Protein AF-G5ALC5-F1 (afdb_monomer_lite)

Foldseek 3Di:
DDPDDDPDPDDDDWDFDCPVPPQTATDLDDDPVCVVVDDSVVSSVVRVVVSVVSVVVCVVVPDPDD

Organism: Heterocephalus glaber (NCBI:txid10181)

Sequence (66 aa):
MRPQQAPVSGKVFIQRDYSSGTCCQFQTKFPAELENRIDRQQFEETVRTLNNLYTGAEKRRGPILS

Structure (mmCIF, N/CA/C/O backbone):
data_AF-G5ALC5-F1
#
_entry.id   AF-G5ALC5-F1
#
loop_
_atom_site.group_PDB
_atom_site.id
_atom_site.type_symbol
_atom_site.label_atom_id
_atom_site.label_alt_id
_atom_site.label_comp_id
_atom_site.label_asym_id
_atom_site.label_entity_id
_atom_site.label_seq_id
_atom_site.pdbx_PDB_ins_code
_atom_site.Cartn_x
_atom_site.Cartn_y
_atom_site.Cartn_z
_atom_site.occupancy
_atom_site.B_iso_or_equiv
_atom_site.auth_seq_id
_atom_site.auth_comp_id
_atom_site.auth_asym_id
_atom_site.auth_atom_id
_atom_site.pdbx_PDB_model_num
ATOM 1 N N 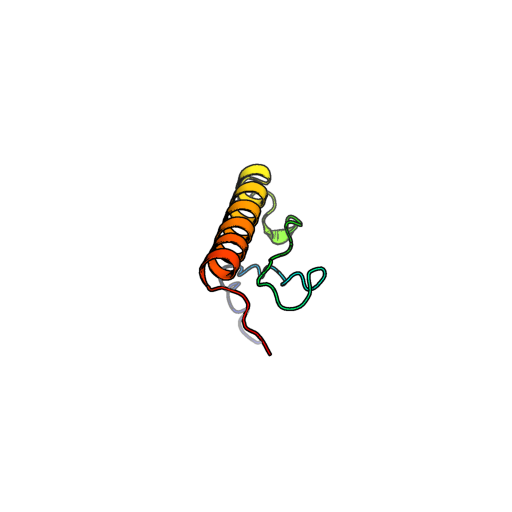. MET A 1 1 ? -32.966 -28.049 5.506 1.00 48.84 1 MET A N 1
ATOM 2 C CA . MET A 1 1 ? -32.142 -26.976 6.104 1.00 48.84 1 MET A CA 1
ATOM 3 C C . MET A 1 1 ? -30.684 -27.314 5.835 1.00 48.84 1 MET A C 1
ATOM 5 O O . MET A 1 1 ? -30.278 -28.414 6.182 1.00 48.84 1 MET A O 1
ATOM 9 N N . ARG A 1 2 ? -29.935 -26.470 5.113 1.00 47.22 2 ARG A N 1
ATOM 10 C CA . 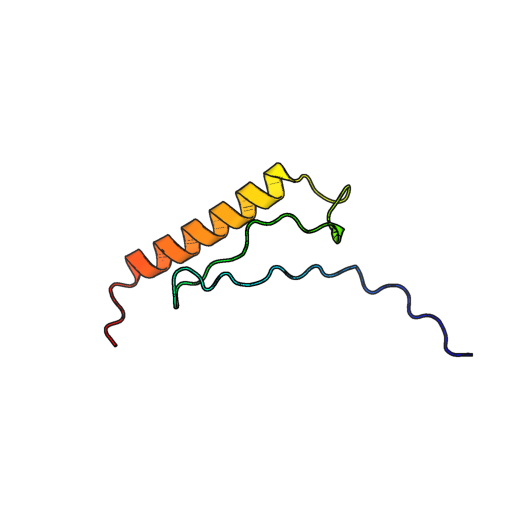ARG A 1 2 ? -28.506 -26.720 4.851 1.00 47.22 2 ARG A CA 1
ATOM 11 C C . ARG A 1 2 ? -27.699 -26.236 6.063 1.00 47.22 2 ARG A C 1
ATOM 13 O O . ARG A 1 2 ? -27.963 -25.118 6.501 1.00 47.22 2 ARG A O 1
ATOM 20 N N . PRO A 1 3 ? -26.767 -27.033 6.614 1.00 54.00 3 PRO A N 1
ATOM 21 C CA . PRO A 1 3 ? -25.915 -26.575 7.701 1.00 54.00 3 PRO A CA 1
ATOM 22 C C . PRO A 1 3 ? -25.087 -25.381 7.217 1.00 54.00 3 PRO A C 1
ATOM 24 O O . PRO A 1 3 ? -24.488 -25.416 6.141 1.00 54.00 3 PRO A O 1
ATOM 27 N N . GLN A 1 4 ? -25.118 -24.307 7.999 1.00 57.31 4 GLN A N 1
ATOM 28 C CA . GLN A 1 4 ? -24.334 -23.102 7.783 1.00 57.31 4 GLN A CA 1
ATOM 29 C C . GLN A 1 4 ? -22.860 -23.495 7.919 1.00 57.31 4 GLN A C 1
ATOM 31 O O . GLN A 1 4 ? -22.400 -23.833 9.008 1.00 57.31 4 GLN A O 1
ATOM 36 N N . GLN A 1 5 ? -22.142 -23.553 6.795 1.00 54.69 5 GLN A N 1
ATOM 37 C CA . GLN A 1 5 ? -20.694 -23.738 6.812 1.00 54.69 5 GLN A CA 1
ATOM 38 C C . GLN A 1 5 ? -20.100 -22.613 7.664 1.00 54.69 5 GLN A C 1
ATOM 40 O O . GLN A 1 5 ? -20.379 -21.440 7.411 1.00 54.69 5 GLN A O 1
ATOM 45 N N . ALA A 1 6 ? -19.323 -22.975 8.689 1.00 54.34 6 ALA A N 1
ATOM 46 C CA . ALA A 1 6 ? -18.558 -22.014 9.474 1.00 54.34 6 ALA A CA 1
ATOM 47 C C . ALA A 1 6 ? -17.775 -21.106 8.509 1.00 54.34 6 ALA A C 1
ATOM 49 O O . ALA A 1 6 ? -17.247 -21.624 7.517 1.00 54.34 6 ALA A O 1
ATOM 50 N N . PRO A 1 7 ? -17.725 -19.780 8.738 1.00 57.50 7 PRO A N 1
ATOM 51 C CA . PRO A 1 7 ? -17.065 -18.871 7.818 1.00 57.50 7 PRO A CA 1
ATOM 52 C C . PRO A 1 7 ? -15.626 -19.343 7.633 1.00 57.50 7 PRO A C 1
ATOM 54 O O . PRO A 1 7 ? -14.841 -19.377 8.582 1.00 57.50 7 PRO A O 1
ATOM 57 N N . VAL A 1 8 ? -15.308 -19.764 6.407 1.00 59.66 8 VAL A N 1
ATOM 58 C CA . VAL A 1 8 ? -13.939 -20.044 5.986 1.00 59.66 8 VAL A CA 1
ATOM 59 C C . VAL A 1 8 ? -13.101 -18.852 6.424 1.00 59.66 8 VAL A C 1
ATOM 61 O O . VAL A 1 8 ? -13.470 -17.718 6.122 1.00 59.66 8 VAL A O 1
ATOM 64 N N . SER A 1 9 ? -12.053 -19.104 7.213 1.00 62.88 9 SER A N 1
ATOM 65 C CA . SER A 1 9 ? -11.146 -18.077 7.734 1.00 62.88 9 SER A CA 1
ATOM 66 C C . SER A 1 9 ? -10.950 -16.989 6.676 1.00 62.88 9 SER A C 1
ATOM 68 O O . SER A 1 9 ? -10.525 -17.300 5.560 1.00 62.88 9 SER A O 1
ATOM 70 N N . GLY A 1 10 ? -11.436 -15.776 6.967 1.00 75.06 10 GLY A N 1
ATOM 71 C CA . GLY A 1 10 ? -11.794 -14.790 5.946 1.00 75.06 10 GLY A CA 1
ATOM 72 C C . GLY A 1 10 ? -10.590 -14.390 5.104 1.00 75.06 10 GLY A C 1
ATOM 73 O O . GLY A 1 10 ? -9.792 -13.560 5.529 1.00 75.06 10 GLY A O 1
ATOM 74 N N . LYS A 1 11 ? -10.449 -14.995 3.923 1.00 84.19 11 LYS A N 1
ATOM 75 C CA . LYS A 1 11 ? -9.407 -14.639 2.961 1.00 84.19 11 LYS A CA 1
ATOM 76 C C . LYS A 1 11 ? -9.774 -13.297 2.343 1.00 84.19 11 LYS A C 1
ATOM 78 O O . LYS A 1 11 ? -10.831 -13.175 1.731 1.00 84.19 11 LYS A O 1
ATOM 83 N N . VAL A 1 12 ? -8.892 -12.318 2.491 1.00 89.12 12 VAL A N 1
ATOM 84 C CA . VAL A 1 12 ? -9.013 -11.016 1.833 1.00 89.12 12 VAL A CA 1
ATOM 85 C C . VAL A 1 12 ? -8.055 -10.999 0.651 1.00 89.12 12 VAL A C 1
ATOM 87 O O . VAL A 1 12 ? -6.874 -11.313 0.798 1.00 89.12 12 VAL A O 1
ATOM 90 N N . PHE A 1 13 ? -8.572 -10.675 -0.531 1.00 90.38 13 PHE A N 1
ATOM 91 C CA . PHE A 1 13 ? -7.792 -10.628 -1.764 1.00 90.38 13 PHE A CA 1
ATOM 92 C C . PHE A 1 13 ? -7.453 -9.181 -2.105 1.00 90.38 13 PHE A C 1
ATOM 94 O O . PHE A 1 13 ? -8.344 -8.336 -2.183 1.00 90.38 13 PHE A O 1
ATOM 101 N N . ILE A 1 14 ? -6.173 -8.904 -2.348 1.00 92.00 14 ILE A N 1
ATOM 102 C CA . ILE A 1 14 ? -5.721 -7.597 -2.828 1.00 92.00 14 ILE A CA 1
ATOM 103 C C . ILE A 1 14 ? -5.668 -7.630 -4.349 1.00 92.00 14 ILE A C 1
ATOM 105 O O . ILE A 1 14 ? -5.048 -8.510 -4.947 1.00 92.00 14 ILE A O 1
ATOM 109 N N . GLN A 1 15 ? -6.347 -6.674 -4.973 1.00 91.94 15 GLN A N 1
ATOM 110 C CA . GLN A 1 15 ? -6.393 -6.555 -6.422 1.00 91.94 15 GLN A CA 1
ATOM 111 C C . GLN A 1 15 ? -5.049 -6.064 -6.969 1.00 91.94 15 GLN A C 1
ATOM 113 O O . GLN A 1 15 ? -4.348 -5.259 -6.346 1.00 91.94 15 GLN A O 1
ATOM 118 N N . ARG A 1 16 ? -4.714 -6.532 -8.172 1.00 92.69 16 ARG A N 1
ATOM 119 C CA . ARG A 1 16 ? -3.573 -6.018 -8.926 1.00 92.69 16 ARG A CA 1
ATOM 120 C C . ARG A 1 16 ? -3.866 -4.590 -9.396 1.00 92.69 16 ARG A C 1
ATOM 122 O O . ARG A 1 16 ? -5.008 -4.253 -9.710 1.00 92.69 16 ARG A O 1
ATOM 129 N N . ASP A 1 17 ? -2.832 -3.765 -9.433 1.00 91.88 17 ASP A N 1
ATOM 130 C CA . ASP A 1 17 ? -2.850 -2.451 -10.063 1.00 91.88 17 ASP A CA 1
ATOM 131 C C . ASP A 1 17 ? -2.188 -2.557 -11.445 1.00 91.88 17 ASP A C 1
ATOM 133 O O . ASP A 1 17 ? -1.036 -2.974 -11.562 1.00 91.88 17 ASP A O 1
ATOM 137 N N . TYR A 1 18 ? -2.945 -2.234 -12.495 1.00 89.62 18 TYR A N 1
ATOM 138 C CA . TYR A 1 18 ? -2.491 -2.264 -13.890 1.00 89.62 18 TYR A CA 1
ATOM 139 C C . TYR A 1 18 ? -2.195 -0.863 -14.448 1.00 89.62 18 TYR A C 1
ATOM 141 O O . TYR A 1 18 ? -1.921 -0.723 -15.638 1.00 89.62 18 TYR A O 1
ATOM 149 N N . SER A 1 19 ? -2.243 0.183 -13.616 1.00 88.56 19 SER A N 1
ATOM 150 C CA . SER A 1 19 ? -1.992 1.568 -14.044 1.00 88.56 19 SER A CA 1
ATOM 151 C C . SER A 1 19 ? -0.597 1.768 -14.648 1.00 88.56 19 SER A C 1
ATOM 153 O O . SER A 1 19 ? -0.442 2.543 -15.588 1.00 88.56 19 SER A O 1
ATOM 155 N N . SER A 1 20 ? 0.402 1.014 -14.178 1.00 84.06 20 SER A N 1
ATOM 156 C CA . SER A 1 20 ? 1.773 1.019 -14.713 1.00 84.06 20 SER A CA 1
ATOM 157 C C . SER A 1 20 ? 2.016 -0.048 -15.796 1.00 84.06 20 SER A C 1
ATOM 159 O O . SER A 1 20 ? 3.156 -0.453 -16.029 1.00 84.06 20 SER A O 1
ATOM 161 N N . GLY A 1 21 ? 0.959 -0.549 -16.443 1.00 84.31 21 GLY A N 1
ATOM 162 C CA . GLY A 1 21 ? 1.049 -1.535 -17.521 1.00 84.31 21 GLY A CA 1
ATOM 163 C C . GLY A 1 21 ? 1.260 -2.972 -17.031 1.00 84.31 21 GLY A C 1
ATOM 164 O O . GLY A 1 21 ? 0.493 -3.491 -16.221 1.00 84.31 21 GLY A O 1
ATOM 165 N N . THR A 1 22 ? 2.279 -3.653 -17.565 1.00 83.50 22 THR A N 1
ATOM 166 C CA . THR A 1 22 ? 2.539 -5.086 -17.315 1.00 83.50 22 THR A CA 1
ATOM 167 C C . THR A 1 22 ? 3.338 -5.361 -16.042 1.00 83.50 22 THR A C 1
ATOM 169 O O . THR A 1 22 ? 3.431 -6.520 -15.624 1.00 83.50 22 THR A O 1
ATOM 172 N N . CYS A 1 23 ? 3.872 -4.322 -15.393 1.00 84.00 23 CYS A N 1
ATOM 173 C CA . CYS A 1 23 ? 4.589 -4.428 -14.126 1.00 84.00 23 CYS A CA 1
ATOM 174 C C . CYS A 1 23 ? 3.7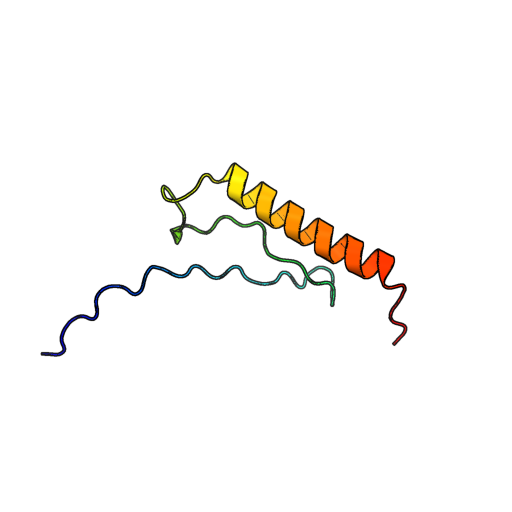12 -5.070 -13.038 1.00 84.00 23 CYS A C 1
ATOM 176 O O . CYS A 1 23 ? 2.499 -4.852 -12.963 1.00 84.00 23 CYS A O 1
ATOM 178 N N . CYS A 1 24 ? 4.305 -5.915 -12.195 1.00 88.38 24 CYS A N 1
ATOM 179 C CA . CYS A 1 24 ? 3.590 -6.530 -11.078 1.00 88.38 24 CYS A CA 1
ATOM 180 C C . CYS A 1 24 ? 3.456 -5.519 -9.931 1.00 88.38 24 CYS A C 1
ATOM 182 O O . CYS A 1 24 ? 4.446 -5.190 -9.279 1.00 88.38 24 CYS A O 1
ATOM 184 N N . GLN A 1 25 ? 2.242 -5.007 -9.717 1.00 92.81 25 GLN A N 1
ATOM 185 C CA . GLN A 1 25 ? 1.918 -4.040 -8.669 1.00 92.81 25 GLN A CA 1
ATOM 186 C C . GLN A 1 25 ? 0.575 -4.382 -8.025 1.00 92.81 25 GLN A C 1
ATOM 188 O O . GLN A 1 25 ? -0.342 -4.855 -8.688 1.00 92.81 25 GLN A O 1
ATOM 193 N N . PHE A 1 26 ? 0.447 -4.127 -6.731 1.00 95.00 26 PHE A N 1
ATOM 194 C CA . PHE A 1 26 ? -0.759 -4.364 -5.945 1.00 95.00 26 PHE A CA 1
ATOM 195 C C . PHE A 1 26 ? -1.336 -3.043 -5.446 1.00 95.00 26 PHE A C 1
ATOM 197 O O . PHE A 1 26 ? -0.589 -2.118 -5.115 1.00 95.00 26 PHE A O 1
ATOM 204 N N . GLN A 1 27 ? -2.664 -2.973 -5.344 1.00 94.06 27 GLN A N 1
ATOM 205 C CA . GLN A 1 27 ? -3.336 -1.805 -4.784 1.00 94.06 27 GLN A CA 1
ATOM 206 C C . GLN A 1 27 ? -2.980 -1.637 -3.305 1.00 94.06 27 GLN A C 1
ATOM 208 O O . GLN A 1 27 ? -3.093 -2.572 -2.517 1.00 94.06 27 GLN A O 1
ATOM 213 N N . THR A 1 28 ? -2.624 -0.417 -2.907 1.00 92.88 28 THR A N 1
ATOM 214 C CA . THR A 1 28 ? -2.336 -0.073 -1.505 1.00 92.88 28 THR A CA 1
ATOM 215 C C . THR A 1 28 ? -3.587 0.336 -0.726 1.00 92.88 28 THR A C 1
ATOM 217 O O . THR A 1 28 ? -3.483 0.787 0.409 1.00 92.88 28 THR A O 1
ATOM 220 N N . LYS A 1 29 ? -4.779 0.234 -1.326 1.00 93.38 29 LYS A N 1
ATOM 221 C CA . LYS A 1 29 ? -6.038 0.572 -0.658 1.00 93.38 29 LYS A CA 1
ATOM 222 C C . LYS A 1 29 ? -6.301 -0.426 0.469 1.00 93.38 29 LYS A C 1
ATOM 224 O O . LYS A 1 29 ? -6.368 -1.627 0.219 1.00 93.38 29 LYS A O 1
ATOM 229 N N . PHE A 1 30 ? -6.492 0.081 1.684 1.00 92.44 30 PHE A N 1
ATOM 230 C CA . PHE A 1 30 ? -6.801 -0.753 2.840 1.00 92.44 30 PHE A CA 1
ATOM 231 C C . PHE A 1 30 ? -8.193 -1.410 2.700 1.00 92.44 30 PHE A C 1
ATOM 233 O O . PHE A 1 30 ? -9.177 -0.687 2.495 1.00 92.44 30 PHE A O 1
ATOM 240 N N . PRO A 1 31 ? -8.303 -2.749 2.784 1.00 92.06 31 PRO A N 1
ATOM 241 C CA . PRO A 1 31 ? -9.584 -3.454 2.751 1.00 92.06 31 PRO A CA 1
ATOM 242 C C . PRO A 1 31 ? -10.357 -3.281 4.061 1.00 92.06 31 PRO A C 1
ATOM 244 O O . PRO A 1 31 ? -9.802 -3.479 5.140 1.00 92.06 31 PRO A O 1
ATOM 247 N N . ALA A 1 32 ? -11.657 -2.992 3.978 1.00 90.69 32 ALA A N 1
ATOM 248 C CA . ALA A 1 32 ? -12.507 -2.827 5.161 1.00 90.69 32 ALA A CA 1
ATOM 249 C C . ALA A 1 32 ? -12.658 -4.135 5.963 1.00 90.69 32 ALA A C 1
ATOM 251 O O . ALA A 1 32 ? -12.878 -4.116 7.168 1.00 90.69 32 ALA A O 1
ATOM 252 N N . GLU A 1 33 ? -12.492 -5.287 5.313 1.00 89.75 33 GLU A N 1
ATOM 253 C CA . GLU A 1 33 ? -12.530 -6.613 5.934 1.00 89.75 33 GLU A CA 1
ATOM 254 C C . GLU A 1 33 ? -11.351 -6.872 6.886 1.00 89.75 33 GLU A C 1
ATOM 256 O O . GLU A 1 33 ? -11.396 -7.815 7.682 1.00 89.75 33 GLU A O 1
ATOM 261 N N . LEU A 1 34 ? -10.294 -6.059 6.787 1.00 89.75 34 LEU A N 1
ATOM 262 C CA . LEU A 1 34 ? -9.106 -6.112 7.639 1.00 89.75 34 LEU A CA 1
ATOM 263 C C . LEU A 1 34 ? -9.143 -5.085 8.779 1.00 89.75 34 LEU A C 1
ATOM 265 O O . LEU A 1 34 ? -8.261 -5.106 9.640 1.00 89.75 34 LEU A O 1
ATOM 269 N N . GLU A 1 35 ? -10.172 -4.236 8.825 1.00 91.62 35 GLU A N 1
ATOM 270 C CA . GLU A 1 35 ? -10.379 -3.264 9.897 1.00 91.62 35 GLU A CA 1
ATOM 271 C C . GLU A 1 35 ? -10.438 -3.972 11.259 1.00 91.62 35 GLU A C 1
ATOM 273 O O . GLU A 1 35 ? -11.097 -5.005 11.415 1.00 91.62 35 GLU A O 1
ATOM 278 N N . ASN A 1 36 ? -9.724 -3.434 12.250 1.00 90.19 36 ASN A N 1
ATOM 279 C CA . ASN A 1 36 ? -9.542 -4.030 13.584 1.00 90.19 36 ASN A CA 1
ATOM 280 C C . ASN A 1 36 ? -8.890 -5.433 13.617 1.00 90.19 36 ASN A C 1
ATOM 282 O O . ASN A 1 36 ? -8.846 -6.050 14.682 1.00 90.19 36 ASN A O 1
ATOM 286 N N . ARG A 1 37 ? -8.394 -5.965 12.490 1.00 90.00 37 ARG A N 1
ATOM 287 C CA . ARG A 1 37 ? -7.669 -7.253 12.438 1.00 90.00 37 ARG A CA 1
ATOM 288 C C . ARG A 1 37 ? -6.165 -7.077 12.298 1.00 90.00 37 ARG A C 1
ATOM 290 O O . ARG A 1 37 ? -5.414 -7.892 12.825 1.00 90.00 37 ARG A O 1
ATOM 297 N N . ILE A 1 38 ? -5.745 -6.044 11.574 1.00 92.06 38 ILE A N 1
ATOM 298 C CA . ILE A 1 38 ? -4.344 -5.659 11.387 1.00 92.06 38 ILE A CA 1
ATOM 299 C C . ILE A 1 38 ? -4.226 -4.137 11.408 1.00 92.06 38 ILE A C 1
ATOM 301 O O . ILE A 1 38 ? -5.199 -3.431 11.138 1.00 92.06 38 ILE A O 1
ATOM 305 N N . ASP A 1 39 ? -3.027 -3.640 11.693 1.00 95.50 39 ASP A N 1
ATOM 306 C CA . ASP A 1 39 ? -2.746 -2.214 11.606 1.00 95.50 39 ASP A CA 1
ATOM 307 C C . ASP A 1 39 ? -2.729 -1.740 10.144 1.00 95.50 39 ASP A C 1
ATOM 309 O O . ASP A 1 39 ? -2.1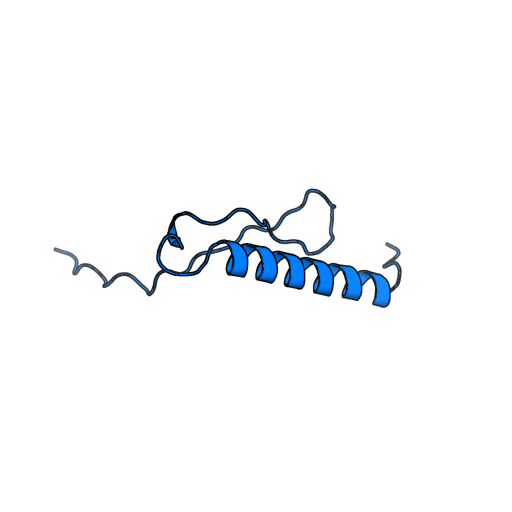41 -2.369 9.254 1.00 95.50 39 ASP A O 1
ATOM 313 N N . ARG A 1 40 ? -3.391 -0.609 9.895 1.00 94.69 40 ARG A N 1
ATOM 314 C CA . ARG A 1 40 ? -3.534 -0.052 8.551 1.00 94.69 40 ARG A CA 1
ATOM 315 C C . ARG A 1 40 ? -2.207 0.425 7.981 1.00 94.69 40 ARG A C 1
ATOM 317 O O . ARG A 1 40 ? -1.930 0.173 6.808 1.00 94.69 40 ARG A O 1
ATOM 324 N N . GLN A 1 41 ? -1.398 1.097 8.792 1.00 94.88 41 GLN A N 1
ATOM 325 C CA . GLN A 1 41 ? -0.107 1.604 8.347 1.00 94.88 41 GLN A CA 1
ATOM 326 C C . GLN A 1 41 ? 0.820 0.436 7.999 1.00 94.88 41 GLN A C 1
ATOM 328 O O . GLN A 1 41 ? 1.419 0.425 6.923 1.00 94.88 41 GLN A O 1
ATOM 333 N N . GLN A 1 42 ? 0.849 -0.597 8.840 1.00 95.31 42 GLN A N 1
ATOM 334 C CA . GLN A 1 42 ? 1.625 -1.809 8.602 1.00 95.31 42 GLN A CA 1
ATOM 335 C C . GLN A 1 42 ? 1.205 -2.523 7.310 1.00 95.31 42 GLN A C 1
ATOM 337 O O . GLN A 1 42 ? 2.065 -2.983 6.553 1.00 95.31 42 GLN A O 1
ATOM 342 N N . PHE A 1 43 ? -0.098 -2.595 7.014 1.00 95.62 43 PHE A N 1
ATOM 343 C CA . PHE A 1 43 ? -0.582 -3.125 5.738 1.00 95.62 43 PHE A CA 1
ATOM 344 C C . PHE A 1 43 ? -0.058 -2.307 4.553 1.00 95.62 43 PHE A C 1
ATOM 346 O O . PHE A 1 43 ? 0.534 -2.867 3.627 1.00 95.62 43 PHE A O 1
ATOM 353 N N . GLU A 1 44 ? -0.249 -0.987 4.581 1.00 95.38 44 GLU A N 1
ATOM 354 C CA . GLU A 1 44 ? 0.143 -0.103 3.481 1.00 95.38 44 GLU A CA 1
ATOM 355 C C . GLU A 1 44 ? 1.662 -0.152 3.232 1.00 95.38 44 GLU A C 1
ATOM 357 O O . GLU A 1 44 ? 2.099 -0.260 2.082 1.00 95.38 44 GLU A O 1
ATOM 362 N N . GLU A 1 45 ? 2.474 -0.149 4.291 1.00 96.75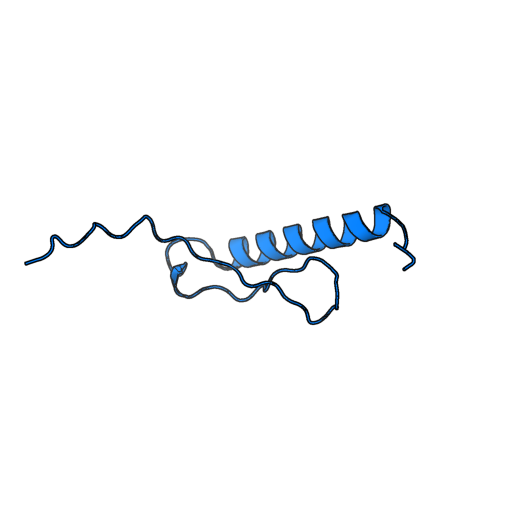 45 GLU A N 1
ATOM 363 C CA . GLU A 1 45 ? 3.935 -0.283 4.217 1.00 96.75 45 GLU A CA 1
ATOM 364 C C . GLU A 1 45 ? 4.369 -1.643 3.658 1.00 96.75 45 GLU A C 1
ATOM 366 O O . GLU A 1 45 ? 5.274 -1.714 2.818 1.00 96.75 45 GLU A O 1
ATOM 371 N N . THR A 1 46 ? 3.692 -2.721 4.058 1.00 96.06 46 THR A N 1
ATOM 372 C CA . THR A 1 46 ? 3.961 -4.070 3.546 1.00 96.06 46 THR A CA 1
ATOM 373 C C . THR A 1 46 ? 3.679 -4.148 2.046 1.00 96.06 46 THR A C 1
ATOM 375 O O . THR A 1 46 ? 4.532 -4.601 1.280 1.00 96.06 46 THR A O 1
ATOM 378 N N . VAL A 1 47 ? 2.523 -3.652 1.592 1.00 95.69 47 VAL A N 1
ATOM 379 C CA . VAL A 1 47 ? 2.164 -3.658 0.163 1.00 95.69 47 VAL A CA 1
ATOM 380 C C . VAL A 1 47 ? 3.113 -2.776 -0.652 1.00 95.69 47 VAL A C 1
ATOM 382 O O . VAL A 1 47 ? 3.559 -3.184 -1.726 1.00 95.69 47 VAL A O 1
ATOM 385 N N . ARG A 1 48 ? 3.503 -1.602 -0.137 1.00 95.06 48 ARG A N 1
ATOM 386 C CA . ARG A 1 48 ? 4.522 -0.752 -0.780 1.00 95.06 48 ARG A CA 1
ATOM 387 C C . ARG A 1 48 ? 5.865 -1.464 -0.899 1.00 95.06 48 ARG A C 1
ATOM 389 O O . ARG A 1 48 ? 6.494 -1.402 -1.954 1.00 95.06 48 ARG A O 1
ATOM 396 N N . THR A 1 49 ? 6.287 -2.169 0.147 1.00 95.81 49 THR A N 1
ATOM 397 C CA . THR A 1 49 ? 7.531 -2.947 0.137 1.00 95.81 49 THR A CA 1
ATOM 398 C C . THR A 1 49 ? 7.476 -4.044 -0.923 1.00 95.81 49 THR A C 1
ATOM 400 O O . THR A 1 49 ? 8.407 -4.163 -1.717 1.00 95.81 49 THR A O 1
ATOM 403 N N . LEU A 1 50 ? 6.366 -4.784 -1.014 1.00 94.62 50 LEU A N 1
ATOM 404 C CA . LEU A 1 50 ? 6.152 -5.777 -2.071 1.00 94.62 50 LEU A CA 1
ATOM 405 C C . LEU A 1 50 ? 6.249 -5.145 -3.465 1.00 94.62 50 LEU A C 1
ATOM 407 O O . LEU A 1 50 ? 7.024 -5.620 -4.294 1.00 94.62 50 LEU A O 1
ATOM 411 N N . ASN A 1 51 ? 5.544 -4.040 -3.712 1.00 93.69 51 ASN A N 1
ATOM 412 C CA . ASN A 1 51 ? 5.598 -3.332 -4.996 1.00 93.69 51 ASN A CA 1
ATOM 413 C C . ASN A 1 51 ? 7.026 -2.884 -5.354 1.00 93.69 51 ASN A C 1
ATOM 415 O O . ASN A 1 51 ? 7.453 -3.036 -6.502 1.00 93.69 51 ASN A O 1
ATOM 419 N N . ASN A 1 52 ? 7.792 -2.388 -4.379 1.00 92.06 52 ASN A N 1
ATOM 420 C CA . ASN A 1 52 ? 9.189 -1.996 -4.573 1.00 92.06 52 ASN A CA 1
ATOM 421 C C . ASN A 1 52 ? 10.091 -3.196 -4.890 1.00 92.06 52 ASN A C 1
ATOM 423 O O . ASN A 1 52 ? 10.964 -3.088 -5.751 1.00 92.06 52 ASN A O 1
ATOM 427 N N . LEU A 1 53 ? 9.871 -4.346 -4.245 1.00 91.69 53 LEU A N 1
ATOM 428 C CA . LEU A 1 53 ? 10.609 -5.580 -4.525 1.00 91.69 53 LEU A CA 1
ATOM 429 C C . LEU A 1 53 ? 10.350 -6.078 -5.952 1.00 91.69 53 LEU A C 1
ATOM 431 O O . LEU A 1 53 ? 11.309 -6.389 -6.660 1.00 91.69 53 LEU A O 1
ATOM 435 N N . TYR A 1 54 ? 9.090 -6.095 -6.400 1.00 88.62 54 TYR A N 1
ATOM 436 C CA . TYR A 1 54 ? 8.740 -6.477 -7.774 1.00 88.62 54 TYR A CA 1
ATOM 437 C C . TYR A 1 54 ? 9.290 -5.484 -8.804 1.00 88.62 54 TYR A C 1
ATOM 439 O O . TYR A 1 54 ? 9.894 -5.892 -9.794 1.00 88.62 54 TYR A O 1
ATOM 447 N N . THR A 1 55 ? 9.182 -4.182 -8.539 1.00 87.19 55 THR A N 1
ATOM 448 C CA . THR A 1 55 ? 9.744 -3.140 -9.415 1.00 87.19 55 THR A CA 1
ATOM 449 C C . THR A 1 55 ? 11.271 -3.248 -9.504 1.00 87.19 55 THR A C 1
ATOM 451 O O . THR A 1 55 ? 11.855 -3.175 -10.586 1.00 87.19 55 THR A O 1
ATOM 454 N N . GLY A 1 56 ? 11.943 -3.475 -8.371 1.00 83.06 56 GLY A N 1
ATOM 455 C CA . GLY A 1 56 ? 13.387 -3.690 -8.321 1.00 83.06 56 GLY A CA 1
ATOM 456 C C . GLY A 1 56 ? 13.824 -4.987 -9.006 1.00 83.06 56 GLY A C 1
ATOM 457 O O . GLY A 1 56 ? 14.913 -5.038 -9.580 1.00 83.06 56 GLY A O 1
ATOM 458 N N . ALA A 1 57 ? 12.992 -6.030 -8.976 1.00 82.69 57 ALA A N 1
ATOM 459 C CA . ALA A 1 57 ? 13.237 -7.272 -9.698 1.00 82.69 57 ALA A CA 1
ATOM 460 C C . ALA A 1 57 ? 13.177 -7.064 -11.218 1.00 82.69 57 ALA A C 1
ATOM 462 O O . ALA A 1 57 ? 14.112 -7.477 -11.895 1.00 82.69 57 ALA A O 1
ATOM 463 N N . GLU A 1 58 ? 12.174 -6.355 -11.748 1.00 75.44 58 GLU A N 1
ATOM 464 C CA . GLU A 1 58 ? 12.109 -6.028 -13.185 1.00 75.44 58 GLU A CA 1
ATOM 465 C C . GLU A 1 58 ? 13.300 -5.163 -13.622 1.00 75.44 58 GLU A C 1
ATOM 467 O O . GLU A 1 58 ? 13.935 -5.437 -14.638 1.00 75.44 58 GLU A O 1
ATOM 472 N N . LYS A 1 59 ? 13.698 -4.178 -12.805 1.00 69.62 59 LYS A N 1
ATOM 473 C CA . LYS A 1 59 ? 14.882 -3.353 -13.094 1.00 69.62 59 LYS A CA 1
ATOM 474 C C . LYS A 1 59 ? 16.173 -4.179 -13.161 1.00 69.62 59 LYS A C 1
ATOM 476 O O . LYS A 1 59 ? 17.049 -3.872 -13.965 1.00 69.62 59 LYS A O 1
ATOM 481 N N . ARG A 1 60 ? 16.296 -5.224 -12.332 1.00 65.62 60 ARG A N 1
ATOM 482 C CA . ARG A 1 60 ? 17.427 -6.170 -12.368 1.00 65.62 60 ARG A CA 1
ATOM 483 C C . ARG A 1 60 ? 17.316 -7.199 -13.492 1.00 65.62 60 ARG A C 1
ATOM 485 O O . ARG A 1 60 ? 18.345 -7.690 -13.940 1.00 65.62 60 ARG A O 1
ATOM 492 N N . ARG A 1 61 ? 16.101 -7.510 -13.948 1.00 63.91 61 ARG A N 1
ATOM 493 C CA . ARG A 1 61 ? 15.838 -8.449 -15.047 1.00 63.91 61 ARG A CA 1
ATOM 494 C C . ARG A 1 61 ? 16.284 -7.901 -16.412 1.00 63.91 61 ARG A C 1
ATOM 496 O O . ARG A 1 61 ? 16.449 -8.688 -17.338 1.00 63.91 61 ARG A O 1
ATOM 503 N N . GLY A 1 62 ? 16.550 -6.593 -16.515 1.00 62.72 62 GLY A N 1
ATOM 504 C CA . GLY A 1 62 ? 16.819 -5.912 -17.784 1.00 62.72 62 GLY A CA 1
ATOM 505 C C . GLY A 1 62 ? 15.525 -5.707 -18.584 1.00 62.72 62 GLY A C 1
ATOM 506 O O . GLY A 1 62 ? 14.497 -6.289 -18.231 1.00 62.72 62 GLY A O 1
ATOM 507 N N . PRO A 1 63 ? 15.522 -4.863 -19.636 1.00 55.69 63 PRO A N 1
ATOM 508 C CA . PRO A 1 63 ? 14.338 -4.713 -20.468 1.00 55.69 63 PRO A CA 1
ATOM 509 C C . PRO A 1 63 ? 14.018 -6.072 -21.088 1.00 55.69 63 PRO A C 1
ATOM 511 O O . PRO A 1 63 ? 14.803 -6.607 -21.870 1.00 55.69 63 PRO A O 1
ATOM 514 N N . ILE A 1 64 ? 12.859 -6.634 -20.748 1.00 60.78 64 ILE A N 1
ATOM 515 C CA . ILE A 1 64 ? 12.248 -7.652 -21.596 1.00 60.78 64 ILE A CA 1
ATOM 516 C C . ILE A 1 64 ? 11.815 -6.893 -22.840 1.00 60.78 64 ILE A C 1
ATOM 518 O O . ILE A 1 64 ? 10.716 -6.350 -22.896 1.00 60.78 64 ILE A O 1
ATOM 522 N N . LEU A 1 65 ? 12.731 -6.776 -23.796 1.00 51.97 65 LEU A N 1
ATOM 523 C CA . LEU A 1 65 ? 12.388 -6.447 -25.165 1.00 51.97 65 LEU A CA 1
ATOM 524 C C . LEU A 1 65 ? 11.589 -7.635 -25.705 1.00 51.97 65 LEU A C 1
ATOM 526 O O . LEU A 1 65 ? 12.145 -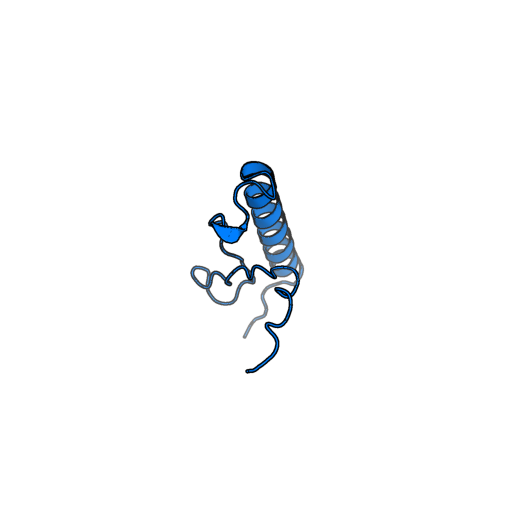8.651 -26.123 1.00 51.97 65 LEU A O 1
ATOM 530 N N . SER A 1 66 ? 10.273 -7.520 -25.548 1.00 45.22 66 SER A N 1
ATOM 531 C CA . SER A 1 66 ? 9.334 -7.611 -26.666 1.00 45.22 66 SER A CA 1
ATOM 532 C C . SER A 1 66 ? 9.545 -6.447 -27.626 1.00 45.22 66 SER A C 1
ATOM 534 O O . SER A 1 66 ? 9.677 -5.316 -27.098 1.00 45.22 66 SER A O 1
#

InterPro domains:
  IPR019383 Golgin subfamily A member 7/ERF4 [PF10256] (12-59)
  IPR051371 Ras-specific palmitoyltransferase complex [PTHR13254] (1-59)

pLDDT: mean 81.94, std 15.56, range [45.22, 96.75]

Radius of gyration: 16.79 Å; chains: 1; bounding box: 50×29×40 Å

Secondary structure (DSSP, 8-state):
----------PPPPPBP-TTTTS--B--PPPGGGTTTS-HHHHHHHHHHHHHHHHHHHHHH-----